Protein AF-A0A7X6ZEL7-F1 (afdb_monomer)

Foldseek 3Di:
DVCVVVVHDDDDDDCVVDPDDLVRLCLQCVLVPHASLVQFQPVDPVNVVVVDDSVPDDSNRSSVVCRVPVVRGFPDWDDPSNDIDGHDDPVVVVVRVVD

Structure (mmCIF, N/CA/C/O backbone):
data_AF-A0A7X6ZEL7-F1
#
_entry.id   AF-A0A7X6ZEL7-F1
#
loop_
_atom_site.group_PDB
_atom_site.id
_atom_site.type_symbol
_atom_site.label_atom_id
_atom_site.label_alt_id
_atom_site.label_comp_id
_atom_site.label_asym_id
_atom_site.label_entity_id
_atom_site.label_seq_id
_atom_site.pdbx_PDB_ins_code
_atom_site.Cartn_x
_atom_site.Cartn_y
_atom_site.Cartn_z
_atom_site.occupancy
_atom_site.B_iso_or_equiv
_atom_site.auth_seq_id
_atom_site.auth_comp_id
_atom_site.auth_asym_id
_atom_site.auth_atom_id
_atom_site.pdbx_PDB_model_num
ATOM 1 N N . MET A 1 1 ? -14.201 15.079 -0.053 1.00 77.50 1 MET A N 1
ATOM 2 C CA . MET A 1 1 ? -13.618 13.717 0.041 1.00 77.50 1 MET A CA 1
ATOM 3 C C . MET A 1 1 ? -14.657 12.789 0.680 1.00 77.50 1 MET A C 1
ATOM 5 O O . MET A 1 1 ? -15.452 13.289 1.463 1.00 77.50 1 MET A O 1
ATOM 9 N N . TRP A 1 2 ? -14.719 11.489 0.352 1.00 89.94 2 TRP A N 1
ATOM 10 C CA . TRP A 1 2 ? -15.791 10.597 0.856 1.00 89.94 2 TRP A CA 1
ATOM 11 C C . TRP A 1 2 ? -15.867 10.569 2.398 1.00 89.94 2 TRP A C 1
ATOM 13 O O . TRP A 1 2 ? -16.953 10.636 2.963 1.00 89.94 2 TRP A O 1
ATOM 23 N N . LEU A 1 3 ? -14.715 10.568 3.084 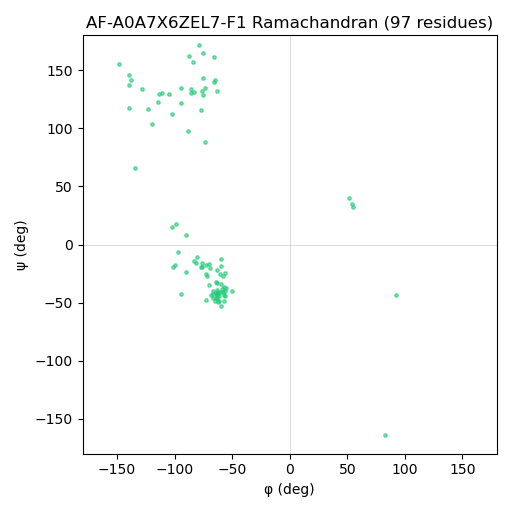1.00 90.75 3 LEU A N 1
ATOM 24 C CA . LEU A 1 3 ? -14.640 10.599 4.554 1.00 90.75 3 LEU A CA 1
ATOM 25 C C . LEU A 1 3 ? -15.236 11.885 5.150 1.00 90.75 3 LEU A C 1
ATOM 27 O O . LEU A 1 3 ? -16.017 11.818 6.092 1.00 90.75 3 LEU A O 1
ATOM 31 N N . GLU A 1 4 ? -14.947 13.047 4.556 1.00 90.44 4 GLU A N 1
ATOM 32 C CA . GLU A 1 4 ? -15.512 14.339 4.984 1.00 90.44 4 GLU A CA 1
ATOM 33 C C . GLU A 1 4 ? -17.037 14.374 4.819 1.00 90.44 4 GLU A C 1
ATOM 35 O O . GLU A 1 4 ? -17.749 14.851 5.699 1.00 90.44 4 GLU A O 1
ATOM 40 N N . GLN A 1 5 ? -17.550 13.840 3.703 1.00 91.38 5 GLN A N 1
ATOM 41 C CA . GLN A 1 5 ? -18.993 13.764 3.441 1.00 91.38 5 GLN A CA 1
ATOM 42 C C . GLN A 1 5 ? -19.713 12.886 4.470 1.00 91.38 5 GLN A C 1
ATOM 44 O O . GLN A 1 5 ? -20.843 13.187 4.847 1.00 91.38 5 GLN A O 1
ATOM 49 N N . ASN A 1 6 ? -19.034 11.849 4.963 1.00 91.12 6 ASN A N 1
ATOM 50 C CA . ASN A 1 6 ? -19.522 10.964 6.017 1.00 91.12 6 ASN A CA 1
ATOM 51 C C . ASN A 1 6 ? -19.142 11.441 7.432 1.00 91.12 6 ASN A C 1
ATOM 53 O O . ASN A 1 6 ? -19.386 10.723 8.396 1.00 91.12 6 ASN A O 1
ATOM 57 N N . LYS A 1 7 ? -18.580 12.655 7.574 1.00 92.62 7 LYS A N 1
ATOM 58 C CA . LYS A 1 7 ? -18.177 13.269 8.855 1.00 92.62 7 LYS A CA 1
ATOM 59 C C . LYS A 1 7 ? -17.232 12.395 9.688 1.00 92.62 7 LYS A C 1
ATOM 61 O O . LYS A 1 7 ? -17.294 12.398 10.914 1.00 92.62 7 LYS A O 1
ATOM 66 N N . VAL A 1 8 ? -16.360 11.656 9.014 1.00 92.06 8 VAL A N 1
ATOM 67 C CA . VAL A 1 8 ? -15.340 10.821 9.647 1.00 92.06 8 VAL A CA 1
ATOM 68 C C . VAL A 1 8 ? -14.113 11.679 9.921 1.00 92.06 8 VAL A C 1
ATOM 70 O O . VAL A 1 8 ? -13.630 12.365 9.020 1.00 92.06 8 VAL A O 1
ATOM 73 N N . GLU A 1 9 ? -13.588 11.629 11.142 1.00 92.25 9 GLU A N 1
ATOM 74 C CA . GLU A 1 9 ? -12.303 12.249 11.466 1.00 92.25 9 GLU A CA 1
ATOM 75 C C . GLU A 1 9 ? -11.150 11.398 10.926 1.00 92.25 9 GLU A C 1
ATOM 77 O O . GLU A 1 9 ? -11.110 10.182 11.106 1.00 92.25 9 GLU A O 1
ATOM 82 N N . PHE A 1 10 ? -10.193 12.033 10.251 1.00 92.88 10 PHE A N 1
ATOM 83 C CA . PHE A 1 10 ? -9.022 11.352 9.709 1.00 92.88 10 PHE A CA 1
ATOM 84 C C . PHE A 1 10 ? -7.806 12.272 9.696 1.00 92.88 10 PHE A C 1
ATOM 86 O O . PHE A 1 10 ? -7.917 13.495 9.612 1.00 92.88 10 PHE A O 1
ATOM 93 N N . SER A 1 11 ? -6.619 11.670 9.726 1.00 92.56 11 SER A N 1
ATOM 94 C CA . SER A 1 11 ? -5.366 12.374 9.462 1.00 92.56 11 SER A CA 1
ATOM 95 C C . SER A 1 11 ? -4.989 12.217 7.993 1.00 92.56 11 SER A C 1
ATOM 97 O O . SER A 1 11 ? -4.834 11.101 7.495 1.00 92.56 11 SER A O 1
ATOM 99 N N . TYR A 1 12 ? -4.842 13.337 7.289 1.00 92.56 12 TYR A N 1
ATOM 100 C CA . TYR A 1 12 ? -4.363 13.350 5.912 1.00 92.56 12 TYR A CA 1
ATOM 101 C C . TYR A 1 12 ? -2.834 13.378 5.876 1.00 92.56 12 TYR A C 1
ATOM 103 O O . TYR A 1 12 ? -2.214 14.188 6.561 1.00 92.56 12 TYR A O 1
ATOM 111 N N . HIS A 1 13 ? -2.233 12.534 5.039 1.00 90.81 13 HIS A N 1
ATOM 112 C CA . HIS A 1 13 ? -0.789 12.497 4.832 1.00 90.81 13 HIS A CA 1
ATOM 113 C C . HIS A 1 13 ? -0.461 12.704 3.349 1.00 90.81 13 HIS A C 1
ATOM 115 O O . HIS A 1 13 ? -0.842 11.905 2.486 1.00 90.81 13 HIS A O 1
ATOM 121 N N . ASP A 1 14 ? 0.231 13.803 3.043 1.00 90.88 14 ASP A N 1
ATOM 122 C CA . ASP A 1 14 ? 0.619 14.159 1.680 1.00 90.88 14 ASP A CA 1
ATOM 123 C C . ASP A 1 14 ? 1.961 13.527 1.312 1.00 90.88 14 ASP A C 1
ATOM 125 O O . ASP A 1 14 ? 3.025 14.086 1.562 1.00 90.88 14 ASP A O 1
ATOM 129 N N . LEU A 1 15 ? 1.892 12.397 0.615 1.00 86.50 15 LEU A N 1
ATOM 130 C CA . LEU A 1 15 ? 3.051 11.625 0.163 1.00 86.50 15 LEU A CA 1
ATOM 131 C C . LEU A 1 15 ? 4.017 12.373 -0.773 1.00 86.50 15 LEU A C 1
ATOM 133 O O . LEU A 1 15 ? 5.071 11.837 -1.111 1.00 86.50 15 LEU A O 1
ATOM 137 N N . LEU A 1 16 ? 3.632 13.536 -1.313 1.00 85.06 16 LEU A N 1
ATOM 138 C CA . LEU A 1 16 ? 4.533 14.365 -2.120 1.00 85.06 16 LEU A CA 1
ATOM 139 C C . LEU A 1 16 ? 5.313 15.373 -1.270 1.00 85.06 16 LEU A C 1
ATOM 141 O O . LEU A 1 16 ? 6.376 15.814 -1.702 1.00 85.06 16 LEU A O 1
ATOM 145 N N . LYS A 1 17 ? 4.797 15.730 -0.090 1.00 88.56 17 LYS A N 1
ATOM 146 C CA . LYS A 1 17 ? 5.460 16.626 0.868 1.00 88.56 17 LYS A CA 1
ATOM 147 C C . LYS A 1 17 ? 6.240 15.842 1.915 1.00 88.56 17 LYS A C 1
ATOM 149 O O . LYS A 1 17 ? 7.374 16.189 2.220 1.00 88.56 17 LYS A O 1
ATOM 154 N N . GLU A 1 18 ? 5.640 14.773 2.420 1.00 89.19 18 GLU A N 1
ATOM 155 C CA . GLU A 1 18 ? 6.195 13.896 3.440 1.00 89.19 18 GLU A CA 1
ATOM 156 C C . GLU A 1 18 ? 6.292 12.489 2.854 1.00 89.19 18 GLU A C 1
ATOM 158 O O . GLU A 1 18 ? 5.296 11.798 2.661 1.00 89.19 18 GLU A O 1
ATOM 163 N N . GLN A 1 19 ? 7.504 12.081 2.485 1.00 87.44 19 GLN A N 1
ATOM 164 C CA . GLN A 1 19 ? 7.719 10.756 1.913 1.00 87.44 19 GLN A CA 1
ATOM 165 C C . GLN A 1 19 ? 7.655 9.687 3.004 1.00 87.44 19 GLN A C 1
ATOM 167 O O . GLN A 1 19 ? 8.165 9.877 4.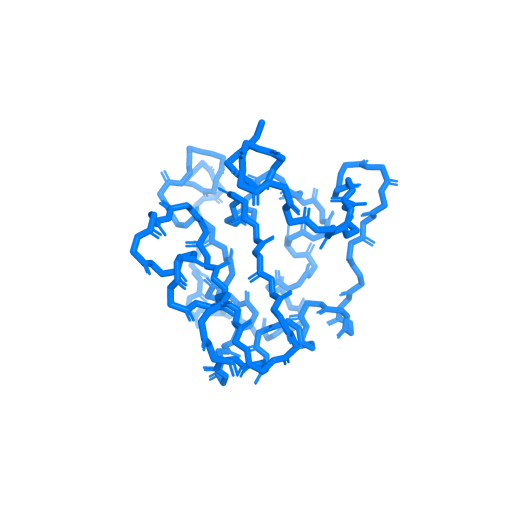107 1.00 87.44 19 GLN A O 1
ATOM 172 N N . LEU A 1 20 ? 7.097 8.528 2.662 1.00 91.31 20 LEU A N 1
ATOM 173 C CA . LEU A 1 20 ? 7.128 7.360 3.535 1.00 91.31 20 LEU A CA 1
ATOM 174 C C . LEU A 1 20 ? 8.530 6.752 3.552 1.00 91.31 20 LEU A C 1
ATOM 176 O O . LEU A 1 20 ? 9.145 6.547 2.500 1.00 91.31 20 LEU A O 1
ATOM 180 N N . SER A 1 21 ? 9.009 6.413 4.746 1.00 92.31 21 SER A N 1
ATOM 181 C CA . SER A 1 21 ? 10.228 5.627 4.898 1.00 92.31 21 SER A CA 1
ATOM 182 C C . SER A 1 21 ? 9.981 4.152 4.560 1.00 92.31 21 SER A C 1
ATOM 184 O O . SER A 1 21 ? 8.847 3.666 4.567 1.00 92.31 21 SER A O 1
ATOM 186 N N . LEU A 1 22 ? 11.060 3.388 4.362 1.00 92.81 22 LEU A N 1
ATOM 187 C CA . LEU A 1 22 ? 11.004 1.922 4.269 1.00 92.81 22 LEU A CA 1
ATOM 188 C C . LEU A 1 22 ? 10.224 1.300 5.438 1.00 92.81 22 LEU A C 1
ATOM 190 O O . LEU A 1 22 ? 9.469 0.347 5.250 1.00 92.81 22 LEU A O 1
ATOM 194 N N . LYS A 1 23 ? 10.412 1.829 6.652 1.00 94.88 23 LYS A N 1
ATOM 195 C CA . LYS A 1 23 ? 9.736 1.330 7.852 1.00 94.88 23 LYS A CA 1
ATOM 196 C C . LYS A 1 23 ? 8.230 1.583 7.778 1.00 94.88 23 LYS A C 1
ATOM 198 O O . LYS A 1 23 ? 7.463 0.694 8.140 1.00 94.88 23 LYS A O 1
ATOM 203 N N . ASP A 1 24 ? 7.819 2.745 7.279 1.00 94.44 24 ASP A N 1
ATOM 204 C CA . ASP A 1 24 ? 6.404 3.096 7.133 1.00 94.44 24 ASP A CA 1
ATOM 205 C C . ASP A 1 24 ? 5.731 2.240 6.061 1.00 94.44 24 ASP A C 1
ATOM 207 O O . ASP A 1 24 ? 4.659 1.690 6.298 1.00 94.44 24 ASP A O 1
ATOM 211 N N . LEU A 1 25 ? 6.393 2.042 4.917 1.00 95.94 25 LEU A N 1
ATOM 212 C CA . LEU A 1 25 ? 5.892 1.185 3.839 1.00 95.94 25 LEU A CA 1
ATOM 213 C C . LEU A 1 25 ? 5.737 -0.269 4.291 1.00 95.94 25 LEU A C 1
ATOM 215 O O . LEU A 1 25 ? 4.692 -0.874 4.053 1.00 95.94 25 LEU A O 1
ATOM 219 N N . LYS A 1 26 ? 6.730 -0.813 5.006 1.00 95.56 26 LYS A N 1
ATOM 220 C CA . LYS A 1 26 ? 6.642 -2.156 5.598 1.00 95.56 26 LYS A CA 1
ATOM 221 C C . LYS A 1 26 ? 5.526 -2.260 6.627 1.00 95.56 26 LYS A C 1
ATOM 223 O O . LYS A 1 26 ? 4.809 -3.256 6.649 1.00 95.56 26 LYS A O 1
ATOM 228 N N . LYS A 1 27 ? 5.364 -1.236 7.471 1.00 95.44 27 LYS A N 1
ATOM 229 C CA . LYS A 1 27 ? 4.283 -1.190 8.458 1.00 95.44 27 LYS A CA 1
ATOM 230 C C . LYS A 1 27 ? 2.924 -1.212 7.766 1.00 95.44 27 LYS A C 1
ATOM 232 O O . LYS A 1 27 ? 2.093 -2.021 8.148 1.00 95.44 27 LYS A O 1
ATOM 237 N N . LEU A 1 28 ? 2.722 -0.375 6.746 1.00 95.69 28 LEU A N 1
ATOM 238 C CA . LEU A 1 28 ? 1.480 -0.326 5.972 1.00 95.69 28 LEU A CA 1
ATOM 239 C C . LEU A 1 28 ? 1.180 -1.674 5.312 1.00 95.69 28 LEU A C 1
ATOM 241 O O . LEU A 1 28 ? 0.108 -2.229 5.531 1.00 95.69 28 LEU A O 1
ATOM 245 N N . ALA A 1 29 ? 2.132 -2.229 4.559 1.00 96.44 29 ALA A N 1
ATOM 246 C CA . ALA A 1 29 ? 1.957 -3.520 3.896 1.00 96.44 29 ALA A CA 1
ATOM 247 C C . ALA A 1 29 ? 1.630 -4.640 4.904 1.00 96.44 29 ALA A C 1
ATOM 249 O O . ALA A 1 29 ? 0.707 -5.431 4.690 1.00 96.44 29 ALA A O 1
ATOM 250 N N . GLY A 1 30 ? 2.308 -4.636 6.056 1.00 96.81 30 GLY A N 1
ATOM 251 C CA . GLY A 1 30 ? 2.113 -5.606 7.129 1.00 96.81 30 GLY A CA 1
ATOM 252 C C . GLY A 1 30 ? 0.703 -5.642 7.725 1.00 96.81 30 GLY A C 1
ATOM 253 O O . GLY A 1 30 ? 0.299 -6.705 8.191 1.00 96.81 30 GLY A O 1
ATOM 254 N N . ILE A 1 31 ? -0.073 -4.549 7.653 1.00 96.38 31 ILE A N 1
ATOM 255 C CA . ILE A 1 31 ? -1.462 -4.501 8.156 1.00 96.38 31 ILE A CA 1
ATOM 256 C C . ILE A 1 31 ? -2.319 -5.587 7.491 1.00 96.38 31 ILE A C 1
ATOM 258 O O .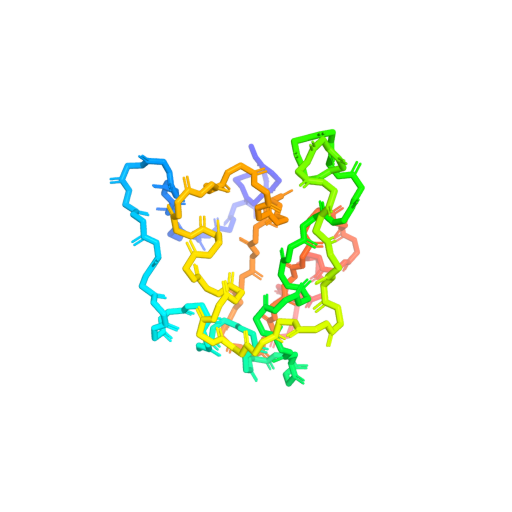 ILE A 1 31 ? -3.032 -6.318 8.171 1.00 96.38 31 ILE A O 1
ATOM 262 N N . ASN A 1 32 ? -2.175 -5.761 6.175 1.00 95.38 32 ASN A N 1
ATOM 263 C CA . ASN A 1 32 ? -2.888 -6.788 5.411 1.00 95.38 32 ASN A CA 1
ATOM 264 C C . ASN A 1 32 ? -2.009 -8.010 5.086 1.00 95.38 32 ASN A C 1
ATOM 266 O O . ASN A 1 32 ? -2.371 -8.803 4.219 1.00 95.38 32 ASN A O 1
ATOM 270 N N . LYS A 1 33 ? -0.855 -8.172 5.753 1.00 96.25 33 LYS A N 1
ATOM 271 C CA . LYS A 1 33 ? 0.145 -9.218 5.447 1.00 96.25 33 LYS A CA 1
ATOM 272 C C . LYS A 1 33 ? 0.612 -9.200 3.982 1.00 96.25 33 LYS A C 1
ATOM 274 O O . LYS A 1 33 ? 0.919 -10.244 3.412 1.00 96.25 33 LYS A O 1
ATOM 279 N N . LEU A 1 34 ? 0.655 -8.010 3.389 1.00 96.12 34 LEU A N 1
ATOM 280 C CA . LEU A 1 34 ? 1.160 -7.779 2.043 1.00 96.12 34 LEU A CA 1
ATOM 281 C C . LEU A 1 34 ? 2.672 -7.540 2.073 1.00 96.12 34 LEU A C 1
ATOM 283 O O . LEU A 1 34 ? 3.254 -7.174 3.096 1.00 96.12 34 LEU A O 1
ATOM 287 N N . THR A 1 35 ? 3.283 -7.683 0.908 1.00 96.50 35 THR A N 1
ATOM 288 C CA . THR A 1 35 ? 4.632 -7.201 0.596 1.00 96.50 35 THR A CA 1
ATOM 289 C C . THR A 1 35 ? 4.600 -5.731 0.170 1.00 96.50 35 THR A C 1
ATOM 291 O O . THR A 1 35 ? 3.590 -5.234 -0.335 1.00 96.50 35 THR A O 1
ATOM 294 N N . VAL A 1 36 ? 5.713 -5.004 0.305 1.00 97.06 36 VAL A N 1
ATOM 295 C CA . VAL A 1 36 ? 5.782 -3.585 -0.105 1.00 97.06 36 VAL A CA 1
ATOM 296 C C . VAL A 1 36 ? 5.493 -3.412 -1.600 1.00 97.06 36 VAL A C 1
ATOM 298 O O . VAL A 1 36 ? 4.842 -2.444 -2.000 1.00 97.06 36 VAL A O 1
ATOM 301 N N . LYS A 1 37 ? 5.899 -4.373 -2.439 1.00 96.31 37 LYS A N 1
ATOM 302 C CA . LYS A 1 37 ? 5.632 -4.338 -3.888 1.00 96.31 37 LYS A CA 1
ATOM 303 C C . LYS A 1 37 ? 4.142 -4.396 -4.241 1.00 96.31 37 LYS A C 1
ATOM 305 O O . LYS A 1 37 ? 3.761 -3.951 -5.322 1.00 96.31 37 LYS A O 1
ATOM 310 N N . G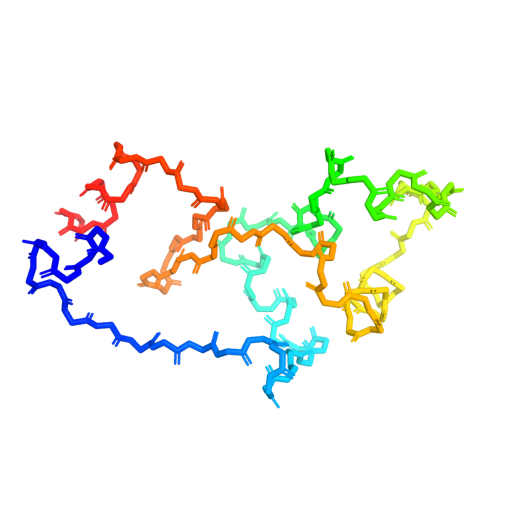LU A 1 38 ? 3.286 -4.905 -3.357 1.00 96.62 38 GLU A N 1
ATOM 311 C CA . GLU A 1 38 ? 1.830 -4.927 -3.567 1.00 96.62 38 GLU A CA 1
ATOM 312 C C . GLU A 1 38 ? 1.176 -3.560 -3.348 1.00 96.62 38 GLU A C 1
ATOM 314 O O . GLU A 1 38 ? 0.076 -3.319 -3.842 1.00 96.62 38 GLU A O 1
ATOM 319 N N . LEU A 1 39 ? 1.872 -2.619 -2.702 1.00 96.56 39 LEU A N 1
ATOM 320 C CA . LEU A 1 39 ? 1.417 -1.233 -2.608 1.00 96.56 39 LEU A CA 1
ATOM 321 C C . LEU A 1 39 ? 1.568 -0.482 -3.946 1.00 96.56 39 LEU A C 1
ATOM 323 O O . LEU A 1 39 ? 0.941 0.562 -4.144 1.00 96.56 39 LEU A O 1
ATOM 327 N N . ILE A 1 40 ? 2.372 -0.993 -4.886 1.00 96.56 40 ILE A N 1
ATOM 328 C CA . ILE A 1 40 ? 2.640 -0.356 -6.182 1.00 96.56 40 ILE A CA 1
ATOM 329 C C . ILE A 1 40 ? 1.443 -0.521 -7.124 1.00 96.56 40 ILE A C 1
ATOM 331 O O . ILE A 1 40 ? 0.973 -1.622 -7.414 1.00 96.56 40 ILE A O 1
ATOM 335 N N . ASN A 1 41 ? 0.995 0.591 -7.700 1.00 95.75 41 ASN A N 1
ATOM 336 C CA . ASN A 1 41 ? -0.013 0.617 -8.745 1.00 95.75 41 ASN A CA 1
ATOM 337 C C . ASN A 1 41 ? 0.574 0.129 -10.078 1.00 95.75 41 ASN A C 1
ATOM 339 O O . ASN A 1 41 ? 0.990 0.921 -10.934 1.00 95.75 41 ASN A O 1
ATOM 343 N N . ARG A 1 42 ? 0.520 -1.192 -10.282 1.00 93.12 42 ARG A N 1
ATOM 344 C CA . ARG A 1 42 ? 0.959 -1.885 -11.510 1.00 93.12 42 ARG A CA 1
ATOM 345 C C . ARG A 1 42 ? 0.270 -1.376 -12.779 1.00 93.12 42 ARG A C 1
ATOM 347 O O . ARG A 1 42 ? 0.793 -1.509 -13.882 1.00 93.12 42 ARG A O 1
ATOM 354 N N . LYS A 1 43 ? -0.928 -0.795 -12.644 1.00 91.44 43 LYS A N 1
ATOM 355 C CA . LYS A 1 43 ? -1.699 -0.258 -13.772 1.00 91.44 43 LYS A CA 1
ATOM 356 C C . LYS A 1 43 ? -1.264 1.158 -14.161 1.00 91.44 43 LYS A C 1
ATOM 358 O O . LYS A 1 43 ? -1.638 1.605 -15.247 1.00 91.44 43 LYS A O 1
ATOM 363 N N . SER A 1 44 ? -0.487 1.851 -13.324 1.00 91.75 44 SER A N 1
ATOM 364 C CA . SER A 1 44 ? -0.063 3.226 -13.590 1.00 91.75 44 SER A CA 1
ATOM 365 C C . SER A 1 44 ? 0.853 3.312 -14.814 1.00 91.75 44 SER A C 1
ATOM 367 O O . SER A 1 44 ? 1.737 2.483 -15.026 1.00 91.75 44 SER A O 1
ATOM 369 N N . GLN A 1 45 ? 0.652 4.349 -15.630 1.00 92.88 45 GLN A N 1
ATOM 370 C CA . GLN A 1 45 ? 1.491 4.596 -16.807 1.00 92.88 45 GLN A CA 1
ATOM 371 C C . GLN A 1 45 ? 2.942 4.896 -16.421 1.00 92.88 45 GLN A C 1
ATOM 373 O O . GLN A 1 45 ? 3.856 4.530 -17.150 1.00 92.88 45 GLN A O 1
ATOM 378 N N . VAL A 1 46 ? 3.154 5.537 -15.267 1.00 92.81 46 VAL A N 1
ATOM 379 C CA . VAL A 1 46 ? 4.492 5.819 -14.733 1.00 92.81 46 VAL A CA 1
ATOM 380 C C . VAL A 1 46 ? 5.233 4.514 -14.455 1.00 92.81 46 VAL A C 1
ATOM 382 O O . VAL A 1 46 ? 6.340 4.349 -14.949 1.00 92.81 46 VAL A O 1
ATOM 385 N N . PHE A 1 47 ? 4.600 3.565 -13.757 1.00 95.19 47 PHE A N 1
ATOM 386 C CA . PHE A 1 47 ? 5.210 2.268 -13.478 1.00 95.19 47 PHE A CA 1
ATOM 387 C C . PHE A 1 47 ? 5.465 1.463 -14.763 1.00 95.19 47 PHE A C 1
ATOM 389 O O . PHE A 1 47 ? 6.572 0.981 -14.982 1.00 95.19 47 PHE A O 1
ATOM 396 N N . LYS A 1 48 ? 4.480 1.387 -15.670 1.00 94.56 48 LYS A N 1
ATOM 397 C CA . LYS A 1 48 ? 4.625 0.664 -16.948 1.00 94.56 48 LYS A CA 1
ATOM 398 C C . LYS A 1 48 ? 5.797 1.170 -17.796 1.00 94.56 48 LYS A C 1
ATOM 400 O O . LYS A 1 48 ? 6.475 0.369 -18.426 1.00 94.56 48 LYS A O 1
ATOM 405 N N . LYS A 1 49 ? 6.058 2.482 -17.793 1.00 95.50 49 LYS A N 1
ATOM 406 C CA . LYS A 1 49 ? 7.180 3.093 -18.527 1.00 95.50 49 LYS A CA 1
ATOM 407 C C . LYS A 1 49 ? 8.556 2.746 -17.955 1.00 95.50 49 LYS A C 1
ATOM 409 O O . LYS A 1 49 ? 9.537 2.888 -18.673 1.00 95.50 49 LYS A O 1
ATOM 414 N N . MET A 1 50 ? 8.638 2.311 -16.698 1.00 94.94 50 MET A N 1
ATOM 415 C CA . MET A 1 50 ? 9.908 1.928 -16.073 1.00 94.94 50 MET A CA 1
ATOM 416 C C . MET A 1 50 ? 10.408 0.560 -16.549 1.00 94.94 50 MET A C 1
ATOM 418 O O . MET A 1 50 ? 11.594 0.289 -16.411 1.00 94.94 50 MET A O 1
ATOM 422 N N . ASN A 1 51 ? 9.528 -0.283 -17.112 1.00 94.44 51 ASN A N 1
ATOM 423 C CA . ASN A 1 51 ? 9.861 -1.631 -17.587 1.00 94.44 51 ASN A CA 1
ATOM 424 C C . ASN A 1 51 ? 10.590 -2.490 -16.527 1.00 94.44 51 ASN A C 1
ATOM 426 O O . ASN A 1 51 ? 11.545 -3.199 -16.832 1.00 94.44 51 ASN A O 1
ATOM 430 N N . ILE A 1 52 ? 10.153 -2.378 -15.268 1.00 94.12 52 ILE A N 1
ATOM 431 C CA . ILE A 1 52 ? 10.705 -3.113 -14.123 1.00 94.12 52 ILE A CA 1
ATOM 432 C C . ILE A 1 52 ? 9.881 -4.380 -13.888 1.00 94.12 52 ILE A C 1
ATOM 434 O O . ILE A 1 52 ? 8.649 -4.319 -13.845 1.00 94.12 52 ILE A O 1
ATOM 438 N N . ASP A 1 53 ? 10.562 -5.502 -13.665 1.00 93.88 53 ASP A N 1
ATOM 439 C CA . ASP A 1 53 ? 9.949 -6.715 -13.129 1.00 93.88 53 ASP A CA 1
ATOM 440 C C . ASP A 1 53 ? 9.737 -6.565 -11.612 1.00 93.88 53 ASP A C 1
ATOM 442 O O . ASP A 1 53 ? 10.687 -6.410 -10.846 1.00 93.88 53 ASP A O 1
ATOM 446 N N . LEU A 1 54 ? 8.478 -6.567 -11.163 1.00 91.38 54 LEU A N 1
ATOM 447 C CA . LEU A 1 54 ? 8.159 -6.460 -9.733 1.00 91.38 54 LEU A CA 1
ATOM 448 C C . LEU A 1 54 ? 8.502 -7.721 -8.959 1.00 91.38 54 LEU A C 1
ATOM 450 O O . LEU A 1 54 ? 8.726 -7.638 -7.751 1.00 91.38 54 LEU A O 1
ATOM 454 N N . ASP A 1 55 ? 8.492 -8.881 -9.609 1.00 90.75 55 ASP A N 1
ATOM 455 C CA . ASP A 1 55 ? 8.688 -10.140 -8.906 1.00 90.75 55 ASP A CA 1
ATOM 456 C C . ASP A 1 55 ? 10.152 -10.389 -8.560 1.00 90.75 55 ASP A C 1
ATOM 458 O O . ASP A 1 55 ? 10.423 -11.088 -7.584 1.00 90.75 55 ASP A O 1
ATOM 462 N N . SER A 1 56 ? 11.072 -9.701 -9.240 1.00 93.94 56 SER A N 1
ATOM 463 C CA . SER A 1 56 ? 12.491 -9.673 -8.887 1.00 93.94 56 SER A CA 1
ATOM 464 C C . SER A 1 56 ? 12.846 -8.704 -7.754 1.00 93.94 56 SER A C 1
ATOM 466 O O . SER A 1 56 ? 13.981 -8.723 -7.284 1.00 93.94 56 SER A O 1
ATOM 468 N N . LEU A 1 57 ? 11.932 -7.819 -7.332 1.00 95.50 57 LEU A N 1
ATOM 469 C CA . LEU A 1 57 ? 12.225 -6.839 -6.282 1.00 95.50 57 LEU A CA 1
ATOM 470 C C . LEU A 1 57 ? 12.058 -7.446 -4.889 1.00 95.50 57 LEU A C 1
ATOM 472 O O . LEU A 1 57 ? 11.012 -8.012 -4.562 1.00 95.50 57 LEU A O 1
ATOM 476 N N . ASP A 1 58 ? 13.060 -7.236 -4.037 1.00 95.94 58 ASP A N 1
ATOM 477 C CA . ASP A 1 58 ? 12.919 -7.434 -2.600 1.00 95.94 58 ASP A CA 1
ATOM 478 C C . ASP A 1 58 ? 12.199 -6.245 -1.931 1.00 95.94 58 ASP A C 1
ATOM 480 O O . ASP A 1 58 ? 11.943 -5.197 -2.531 1.00 95.94 58 ASP A O 1
ATOM 484 N N . GLU A 1 59 ? 11.864 -6.405 -0.650 1.00 94.75 59 GLU A N 1
ATOM 485 C CA . GLU A 1 59 ? 11.157 -5.394 0.144 1.00 94.75 59 GLU A CA 1
ATOM 486 C C . GLU A 1 59 ? 11.858 -4.028 0.157 1.00 94.75 59 GLU A C 1
ATOM 488 O O . GLU A 1 59 ? 11.202 -2.986 0.153 1.00 94.75 59 GLU A O 1
ATOM 493 N N . LYS A 1 60 ? 13.196 -4.026 0.192 1.00 95.75 60 LYS A N 1
ATOM 494 C CA . LYS A 1 60 ? 13.984 -2.793 0.235 1.00 95.75 60 LYS A CA 1
ATOM 495 C C . LYS A 1 60 ? 13.950 -2.095 -1.122 1.00 95.75 60 LYS A C 1
ATOM 497 O O . LYS A 1 60 ? 13.646 -0.911 -1.180 1.00 95.75 60 LYS A O 1
ATOM 502 N N . SER A 1 61 ? 14.181 -2.839 -2.197 1.00 96.56 61 SER A N 1
ATOM 503 C CA . SER A 1 61 ? 14.187 -2.326 -3.567 1.00 96.56 61 SER A CA 1
ATOM 504 C C . SER A 1 61 ? 12.813 -1.796 -3.973 1.00 96.56 61 SER A C 1
ATOM 506 O O . SER A 1 61 ? 12.715 -0.751 -4.612 1.00 96.56 61 SER A O 1
ATOM 508 N N . ALA A 1 62 ? 11.735 -2.473 -3.563 1.00 96.75 62 ALA A N 1
ATOM 509 C CA . ALA A 1 62 ? 10.369 -2.003 -3.782 1.00 96.75 62 ALA A CA 1
ATOM 510 C C . ALA A 1 62 ? 10.082 -0.691 -3.034 1.00 96.75 62 ALA A C 1
ATOM 512 O O . ALA A 1 62 ? 9.469 0.219 -3.596 1.00 96.75 62 ALA A O 1
ATOM 513 N N . ALA A 1 63 ? 10.547 -0.565 -1.789 1.00 95.31 63 ALA A N 1
ATOM 514 C CA . ALA A 1 63 ? 10.406 0.669 -1.026 1.00 95.31 63 ALA A CA 1
ATOM 515 C C . ALA A 1 63 ? 11.225 1.817 -1.624 1.00 95.31 63 ALA A C 1
ATOM 517 O O . ALA A 1 63 ? 10.682 2.899 -1.822 1.00 95.31 63 ALA A O 1
ATOM 518 N N . ASP A 1 64 ? 12.488 1.570 -1.977 1.00 94.38 64 ASP A N 1
ATOM 519 C CA . ASP A 1 64 ? 13.357 2.561 -2.618 1.00 94.38 64 ASP A CA 1
ATOM 520 C C . ASP A 1 64 ? 12.743 3.035 -3.945 1.00 94.38 64 ASP A C 1
ATOM 522 O O . ASP A 1 64 ? 12.768 4.225 -4.270 1.00 94.38 64 ASP A O 1
ATOM 526 N N . LEU A 1 65 ? 12.118 2.126 -4.701 1.00 95.25 65 LEU A N 1
ATOM 527 C CA . LEU A 1 65 ? 11.403 2.467 -5.926 1.00 95.25 65 LEU A CA 1
ATOM 528 C C . LEU A 1 65 ? 10.212 3.403 -5.653 1.00 95.25 65 LEU A C 1
ATOM 530 O O . LEU A 1 65 ? 10.036 4.384 -6.382 1.00 95.25 65 LEU A O 1
ATOM 534 N N . ILE A 1 66 ? 9.426 3.135 -4.604 1.00 95.00 66 ILE A N 1
ATOM 535 C CA . ILE A 1 66 ? 8.306 3.986 -4.173 1.00 95.00 66 ILE A CA 1
ATOM 536 C C . ILE A 1 66 ? 8.803 5.355 -3.703 1.00 95.00 66 ILE A C 1
ATOM 538 O O . ILE A 1 66 ? 8.252 6.362 -4.141 1.00 95.00 66 ILE A O 1
ATOM 542 N N . SER A 1 67 ? 9.824 5.417 -2.845 1.00 90.94 67 SER A N 1
ATOM 543 C CA . SER A 1 67 ? 10.340 6.681 -2.302 1.00 90.94 67 SER A CA 1
ATOM 544 C C . SER A 1 67 ? 10.890 7.585 -3.408 1.00 90.94 67 SER A C 1
ATOM 546 O O . SER A 1 67 ? 10.588 8.775 -3.437 1.00 90.94 67 SER A O 1
ATOM 548 N N . ASN A 1 68 ? 11.601 7.015 -4.386 1.00 90.88 68 ASN A N 1
ATOM 549 C CA . ASN A 1 68 ? 12.089 7.770 -5.544 1.00 90.88 68 ASN A CA 1
ATOM 550 C C . ASN A 1 68 ? 10.974 8.155 -6.528 1.00 90.88 68 ASN A C 1
ATOM 552 O O . ASN A 1 68 ? 11.101 9.127 -7.271 1.00 90.88 68 ASN A O 1
ATOM 556 N N . ASN A 1 69 ? 9.874 7.398 -6.558 1.00 91.69 69 ASN A N 1
ATOM 557 C CA . ASN A 1 69 ? 8.783 7.596 -7.505 1.00 91.69 69 ASN A CA 1
ATOM 558 C C . ASN A 1 69 ? 7.421 7.528 -6.805 1.00 91.69 69 ASN A C 1
ATOM 560 O O . ASN A 1 69 ? 6.607 6.661 -7.126 1.00 91.69 69 ASN A O 1
ATOM 564 N N . PRO A 1 70 ? 7.082 8.473 -5.912 1.00 90.19 70 PRO A N 1
ATOM 565 C CA . PRO A 1 70 ? 5.905 8.360 -5.043 1.00 90.19 70 PRO A CA 1
ATOM 566 C C . PRO A 1 70 ? 4.578 8.248 -5.815 1.00 90.19 70 PRO A C 1
ATOM 568 O O . PRO A 1 70 ? 3.569 7.787 -5.275 1.00 90.19 70 PRO A O 1
ATOM 571 N N . ARG A 1 71 ? 4.561 8.639 -7.097 1.00 90.94 71 ARG A N 1
ATOM 572 C CA . ARG A 1 71 ? 3.418 8.523 -8.018 1.00 90.94 71 ARG A CA 1
ATOM 573 C C . ARG A 1 71 ? 3.085 7.087 -8.438 1.00 90.94 71 ARG A C 1
ATOM 575 O O . ARG A 1 71 ? 1.993 6.878 -8.957 1.00 90.94 71 ARG A O 1
ATOM 582 N N . ILE A 1 72 ? 3.988 6.121 -8.248 1.00 94.75 72 ILE A N 1
ATOM 583 C CA . ILE A 1 72 ? 3.702 4.708 -8.551 1.00 94.75 72 ILE A CA 1
ATOM 584 C C . ILE A 1 72 ? 2.927 4.024 -7.429 1.00 94.75 72 ILE A C 1
ATOM 586 O O . ILE A 1 72 ? 2.389 2.947 -7.655 1.00 94.75 72 ILE A O 1
ATOM 590 N N . LEU A 1 73 ? 2.880 4.606 -6.228 1.00 95.19 73 LEU A N 1
ATOM 591 C CA . LEU A 1 73 ? 2.118 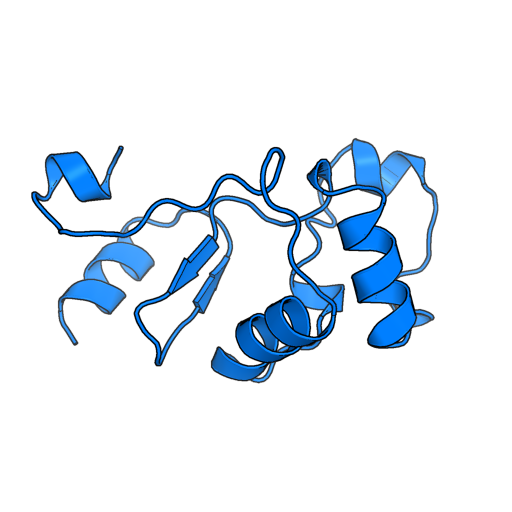4.051 -5.116 1.00 95.19 73 LEU A CA 1
ATOM 592 C C . LEU A 1 73 ? 0.619 4.073 -5.444 1.00 95.19 73 LEU A C 1
ATOM 594 O O . LEU A 1 73 ? 0.118 5.037 -6.031 1.00 95.19 73 LEU A O 1
ATOM 598 N N . THR A 1 74 ? -0.107 3.030 -5.051 1.00 95.25 74 THR A N 1
ATOM 599 C CA . THR A 1 74 ? -1.571 3.017 -5.123 1.00 95.25 74 THR A CA 1
ATOM 600 C C . THR A 1 74 ? -2.134 4.096 -4.208 1.00 95.25 74 THR A C 1
ATOM 602 O O . THR A 1 74 ? -1.695 4.246 -3.074 1.00 95.25 74 THR A O 1
ATOM 605 N N . ARG A 1 75 ? -3.074 4.894 -4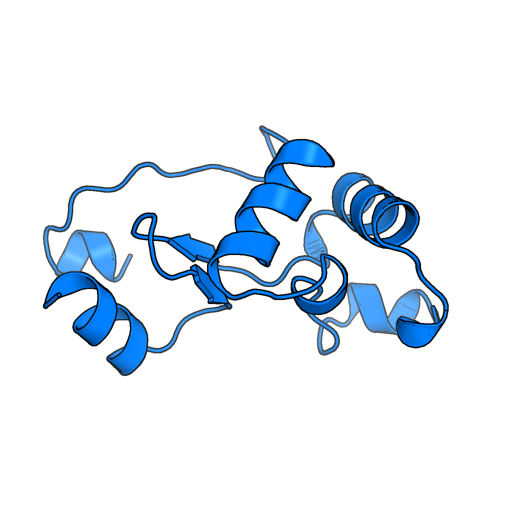.722 1.00 92.56 75 ARG A N 1
ATOM 606 C CA . ARG A 1 75 ? -3.686 6.018 -4.006 1.00 92.56 75 ARG A CA 1
ATOM 607 C C . ARG A 1 75 ? -5.196 6.062 -4.294 1.00 92.56 75 ARG A C 1
ATOM 609 O O . ARG A 1 75 ? -5.574 5.775 -5.432 1.00 92.56 75 ARG A O 1
ATOM 616 N N . PRO A 1 76 ? -6.042 6.469 -3.329 1.00 93.94 76 PRO A N 1
ATOM 617 C CA . PRO A 1 76 ? -5.692 6.730 -1.927 1.00 93.94 76 PRO A CA 1
ATOM 618 C C . PRO A 1 76 ? -5.255 5.455 -1.183 1.00 93.94 76 PRO A C 1
ATOM 620 O O . PRO A 1 76 ? -5.506 4.351 -1.651 1.00 93.94 76 PRO A O 1
ATOM 623 N N . LEU A 1 77 ? -4.564 5.623 -0.055 1.00 94.50 77 LEU A N 1
ATOM 624 C CA . LEU A 1 77 ? -4.371 4.575 0.949 1.00 94.50 77 LEU A CA 1
ATOM 625 C C . LEU A 1 77 ? -5.165 4.993 2.183 1.00 94.50 77 LEU A C 1
ATOM 627 O O . LEU A 1 77 ? -5.024 6.133 2.625 1.00 94.50 77 LEU A O 1
ATOM 631 N N . LEU A 1 78 ? 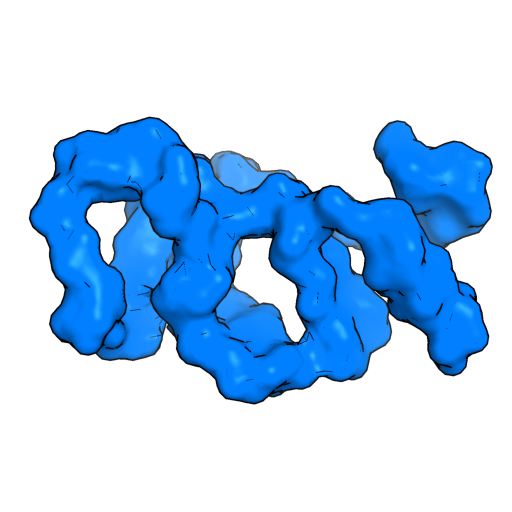-5.985 4.097 2.723 1.00 95.12 78 LEU A N 1
ATOM 632 C CA . LEU A 1 78 ? -6.755 4.351 3.939 1.00 95.12 78 LEU A CA 1
ATOM 633 C C . LEU A 1 78 ? -6.521 3.226 4.936 1.00 95.12 78 LEU A C 1
ATOM 635 O O . LEU A 1 78 ? -6.581 2.057 4.570 1.00 95.12 78 LEU A O 1
ATOM 639 N N . THR A 1 79 ? -6.274 3.564 6.197 1.00 93.50 79 THR A N 1
ATOM 640 C CA . THR A 1 79 ? -6.134 2.567 7.253 1.00 93.50 79 THR A CA 1
ATOM 641 C C . THR A 1 79 ? -6.800 3.013 8.547 1.00 93.50 79 THR A C 1
ATOM 643 O O . THR A 1 79 ? -6.657 4.163 8.952 1.00 93.50 79 THR A O 1
ATOM 646 N N . GLY A 1 80 ? -7.498 2.076 9.192 1.00 90.75 80 GLY A N 1
ATOM 647 C CA . GLY A 1 80 ? -8.014 2.196 10.561 1.00 90.75 80 GLY A CA 1
ATOM 648 C C . GLY A 1 80 ? -7.117 1.509 11.600 1.00 90.75 80 GLY A C 1
ATOM 649 O O . GLY A 1 80 ? -7.573 1.165 12.681 1.00 90.75 80 GLY A O 1
ATOM 650 N N . GLY A 1 81 ? -5.857 1.212 11.258 1.00 88.81 81 GLY A N 1
ATOM 651 C CA . GLY A 1 81 ? -4.908 0.485 12.111 1.00 88.81 81 GLY A CA 1
ATOM 652 C C . GLY A 1 81 ? -4.898 -1.031 11.887 1.00 88.81 81 GLY A C 1
ATOM 653 O O . GLY A 1 81 ? -3.819 -1.606 11.762 1.00 88.81 81 GLY A O 1
ATOM 654 N N . ASN A 1 82 ? -6.070 -1.660 11.758 1.00 90.12 82 ASN A N 1
ATOM 655 C CA . ASN A 1 82 ? -6.187 -3.124 11.617 1.00 90.12 82 ASN A CA 1
ATOM 656 C C . ASN A 1 82 ? -6.390 -3.603 10.175 1.00 90.12 82 ASN A C 1
ATOM 658 O O . ASN A 1 82 ? -6.186 -4.776 9.874 1.00 90.12 82 ASN A O 1
ATOM 662 N N . LYS A 1 83 ? -6.790 -2.696 9.283 1.00 93.94 83 LYS A N 1
ATOM 663 C CA . LYS A 1 83 ? -7.019 -2.968 7.863 1.00 93.94 83 LYS A CA 1
ATOM 664 C C . LYS A 1 83 ? -6.461 -1.818 7.037 1.00 93.94 83 LYS A C 1
ATOM 666 O O . LYS A 1 83 ? -6.521 -0.653 7.449 1.00 93.94 83 LYS A O 1
ATOM 671 N N . LEU A 1 84 ? -5.870 -2.156 5.897 1.00 95.69 84 LEU A N 1
ATOM 672 C CA . LEU A 1 84 ? -5.392 -1.218 4.888 1.00 95.69 84 LEU A CA 1
ATOM 673 C C . LEU A 1 84 ? -6.233 -1.382 3.620 1.00 95.69 84 LEU A C 1
ATOM 675 O O . LEU A 1 84 ? -6.380 -2.483 3.099 1.00 95.69 84 LEU A O 1
ATOM 679 N N . ILE A 1 85 ? -6.752 -0.281 3.098 1.00 95.94 85 ILE A N 1
ATOM 680 C CA . ILE A 1 85 ? -7.465 -0.227 1.826 1.00 95.94 85 ILE A CA 1
ATOM 681 C C . ILE A 1 85 ? -6.547 0.409 0.788 1.00 95.94 85 ILE A C 1
ATOM 683 O O . ILE A 1 85 ? -5.973 1.479 1.012 1.00 95.94 85 ILE A O 1
ATOM 687 N N . LEU A 1 86 ? -6.413 -0.269 -0.353 1.00 95.56 86 LEU A N 1
ATOM 688 C CA . LEU A 1 86 ? -5.631 0.188 -1.497 1.00 95.56 86 LEU A CA 1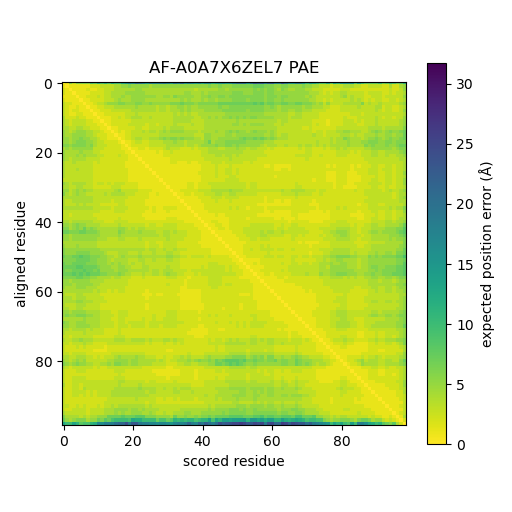
ATOM 689 C C . LEU A 1 86 ? -6.571 0.738 -2.575 1.00 95.56 86 LEU A C 1
ATOM 691 O O . LEU A 1 86 ? -7.309 -0.007 -3.220 1.00 95.56 86 LEU A O 1
ATOM 695 N N . GLY A 1 87 ? -6.506 2.043 -2.812 1.00 94.12 87 GLY A N 1
ATOM 696 C CA . GLY A 1 87 ? -7.415 2.744 -3.710 1.00 94.12 87 GLY A CA 1
ATOM 697 C C . GLY A 1 87 ? -8.732 3.101 -3.024 1.00 94.12 87 GLY A C 1
ATOM 698 O O . GLY A 1 87 ? -8.840 3.111 -1.802 1.00 94.12 87 GLY A O 1
ATOM 699 N N . PHE A 1 88 ? -9.740 3.431 -3.828 1.00 93.44 88 PHE A N 1
ATOM 700 C CA . PHE A 1 88 ? -11.070 3.760 -3.329 1.00 93.44 88 PHE A CA 1
ATOM 701 C C . PHE A 1 88 ? -12.084 2.719 -3.791 1.00 93.44 88 PHE A C 1
ATOM 703 O O . PHE A 1 88 ? -12.269 2.511 -4.993 1.00 93.44 88 PHE A O 1
ATOM 710 N N . LYS A 1 89 ? -12.756 2.108 -2.819 1.00 91.25 89 LYS A N 1
ATOM 711 C CA . LYS A 1 89 ? -13.958 1.302 -3.003 1.00 91.25 89 LYS A CA 1
ATOM 712 C C . LYS A 1 89 ? -14.899 1.622 -1.853 1.00 91.25 89 LYS A C 1
ATOM 714 O O . LYS A 1 89 ? -14.558 1.382 -0.699 1.00 91.25 89 LYS A O 1
ATOM 719 N N . GLU A 1 90 ? -16.065 2.164 -2.179 1.00 92.50 90 GLU A N 1
ATOM 720 C CA . GLU A 1 90 ? -17.029 2.639 -1.184 1.00 92.50 90 GLU A CA 1
ATOM 721 C C . GLU A 1 90 ? -17.429 1.552 -0.178 1.00 92.50 90 GLU A C 1
ATOM 723 O O . GLU A 1 90 ? -17.391 1.804 1.020 1.00 92.50 90 GLU A O 1
ATOM 728 N N . ALA A 1 91 ? -17.700 0.329 -0.645 1.00 93.44 91 ALA A N 1
ATOM 729 C CA . ALA A 1 91 ? -18.047 -0.788 0.233 1.00 93.44 91 ALA A CA 1
ATOM 730 C C . ALA A 1 91 ? -16.941 -1.112 1.258 1.00 93.44 91 ALA A C 1
ATOM 732 O O . ALA A 1 91 ? -17.239 -1.327 2.427 1.00 93.44 91 ALA A O 1
ATOM 733 N N . GLU A 1 92 ? -15.665 -1.087 0.851 1.00 93.75 92 GLU A N 1
ATOM 734 C CA . GLU A 1 92 ? -14.545 -1.343 1.772 1.00 93.75 92 GLU A CA 1
ATOM 735 C C . GLU A 1 92 ? -14.373 -0.190 2.776 1.00 93.75 92 GLU A C 1
ATOM 737 O O . GLU A 1 92 ? -14.027 -0.426 3.931 1.00 93.75 92 GLU A O 1
ATOM 742 N N . TYR A 1 93 ? -14.632 1.054 2.354 1.00 94.75 93 TYR A N 1
ATOM 743 C CA . TYR A 1 93 ? -14.608 2.223 3.239 1.00 94.75 93 TYR A CA 1
ATOM 744 C C . TYR A 1 93 ? -15.732 2.165 4.280 1.00 94.75 93 TYR A C 1
ATOM 746 O O . TYR A 1 93 ? -15.485 2.458 5.444 1.00 94.75 93 TYR A O 1
ATOM 754 N N . GLN A 1 94 ? -16.946 1.779 3.880 1.00 92.38 94 GLN A N 1
ATOM 755 C CA . GLN A 1 94 ? -18.073 1.598 4.800 1.00 92.38 94 GLN A CA 1
ATOM 756 C C . GLN A 1 94 ? -17.795 0.488 5.815 1.00 92.38 94 GLN A C 1
ATOM 758 O O . GLN A 1 94 ? -17.996 0.691 7.009 1.00 92.38 94 GLN A O 1
ATOM 763 N N . GLU A 1 95 ? -17.286 -0.655 5.34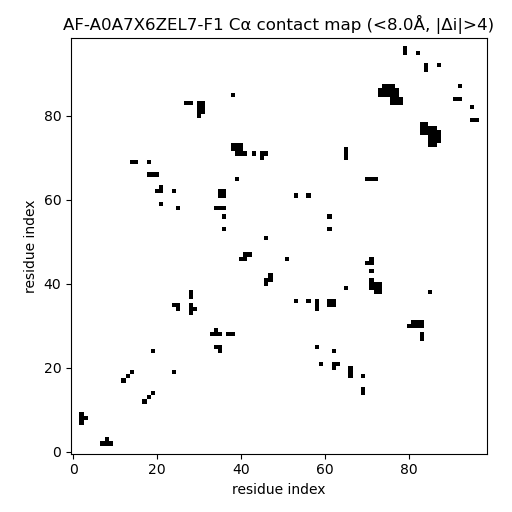9 1.00 91.56 95 GLU A N 1
ATOM 764 C CA . GLU A 1 95 ? -16.916 -1.785 6.207 1.00 91.56 95 GLU A CA 1
ATOM 765 C C . GLU A 1 95 ? -15.884 -1.362 7.262 1.00 91.56 95 GLU A C 1
ATOM 767 O O . GLU A 1 95 ? -16.107 -1.568 8.448 1.00 91.56 95 GLU A O 1
ATOM 772 N N . LEU A 1 96 ? -14.818 -0.662 6.850 1.00 90.06 96 LEU A N 1
ATOM 773 C CA . LEU A 1 96 ? -13.763 -0.187 7.755 1.00 90.06 96 LEU A CA 1
ATOM 774 C C . LEU A 1 96 ? -14.272 0.725 8.882 1.00 90.06 96 LEU A C 1
ATOM 776 O O . LEU A 1 96 ? -13.615 0.830 9.910 1.00 90.06 96 LEU A O 1
ATOM 780 N N . LEU A 1 97 ? -15.383 1.429 8.668 1.00 85.12 97 LEU A N 1
ATOM 781 C CA . LEU A 1 97 ? -15.943 2.386 9.627 1.00 85.12 97 LEU A CA 1
ATOM 782 C C . LEU A 1 97 ? -17.061 1.806 10.491 1.00 85.12 97 LEU A C 1
ATOM 784 O O . LEU A 1 97 ? -17.564 2.505 11.369 1.00 85.12 97 LEU A O 1
ATOM 788 N N . THR A 1 98 ? -17.492 0.581 10.196 1.00 82.00 98 THR A N 1
ATOM 789 C CA . THR A 1 98 ? -18.567 -0.095 10.930 1.00 82.00 98 THR A CA 1
ATOM 790 C C . THR A 1 98 ? -18.020 -1.123 11.932 1.00 82.00 98 THR A C 1
ATOM 792 O O . THR A 1 98 ? -18.742 -1.474 12.864 1.00 82.00 98 THR A O 1
ATOM 795 N N . ASP A 1 99 ? -16.771 -1.574 11.752 1.00 59.09 99 ASP A N 1
ATOM 796 C CA . ASP A 1 99 ? -15.997 -2.386 12.713 1.00 59.09 99 ASP A CA 1
ATOM 797 C C . ASP A 1 99 ? -15.439 -1.547 13.879 1.00 59.09 99 ASP A C 1
ATOM 799 O O . ASP A 1 99 ? -15.474 -2.043 15.031 1.00 59.09 99 ASP A O 1
#

Mean predicted aligned error: 3.22 Å

Solvent-accessible surface area (backbone atoms only — not comparable to full-atom values): 6079 Å² total; per-residue (Å²): 106,75,50,61,78,69,70,50,90,80,87,86,80,55,58,88,83,52,69,66,48,61,67,51,44,47,52,53,23,48,42,68,73,45,55,40,59,71,50,43,30,76,84,36,69,72,42,57,72,64,73,70,69,67,87,80,45,52,62,65,57,33,33,54,50,33,60,78,37,56,83,31,41,44,64,53,71,48,68,81,77,71,48,60,42,82,34,86,52,70,71,62,55,52,51,67,74,72,114

Nearest PDB structures (foldseek):
  6gho-assembly1_A  TM=8.421E-01  e=2.658E-06  Bacillus subtilis subsp. subtilis str. 168
  3gfk-assembly1_A  TM=9.010E-01  e=7.562E-06  Bacillus subtilis
  3l78-assembly1_A  TM=7.417E-01  e=2.490E-06  Streptococcus mutans UA159
  7f75-assembly1_G  TM=8.843E-01  e=5.370E-05  Bacillus subtilis
  3ihq-assembly1_A  TM=8.662E-01  e=5.030E-05  Bacillus subtilis

Sequence (99 aa):
MWLEQNKVEFSYHDLLKEQLSLKDLKKLAGINKLTVKELINRKSQVFKKMNIDLDSLDEKSAADLISNNPRILTRPLLTGGNKLILGFKEAEYQELLTD

Radius of gyration: 13.99 Å; Cα contacts (8 Å, |Δi|>4): 97; chains: 1; bounding box: 34×27×31 Å

pLDDT: mean 92.68, std 4.69, range [59.09, 97.06]

Secondary structure (DSSP, 8-state):
-HHHHTT-------TTTSPPPHHHHHHHHHHTT--GGGGB-TT-HHHHHHT--STT--HHHHHHHHHH-GGGB-S-EEE-SS-EEES--HHHHHHHHH-